Protein AF-A0A353VI23-F1 (afdb_monomer)

Nearest PDB structures (foldseek):
  6kon-assembly1_F  TM=3.177E-01  e=4.007E-01  Mycobacterium tuberculosis H37Rv
  6koq-assembly1_F  TM=4.161E-01  e=2.184E+00  Mycobacterium tuberculosis H37Rv
  6jcy-assembly1_F  TM=3.396E-01  e=3.164E+00  Mycobacterium tuberculosis H37Rv

Radius of gyration: 29.81 Å; Cα contacts (8 Å, |Δi|>4): 106; chains: 1; bounding box: 81×59×56 Å

Foldseek 3Di:
DDDPDDPDDPVDPPQVQLVVQHPDNVRSVVRVVVVVVVPVVDDDLCVQDDLVHDRDDPVVVVVVLVPDDLPDPVVVDDLSSLLSSDDPLVCLCVVDVDLLRSLLVSVVSSNDDLVRNCVVVVHDSVSSVVSNVVVVVVVDDDDDPPDDDDDDDDDDDDDDDDDDDDDDDD

Secondary structure (DSSP, 8-state):
-----PPPPTT--HHHHHHTT-SSHHHHHHHHHHHHHHHTTSPPGGGGEETTTEES-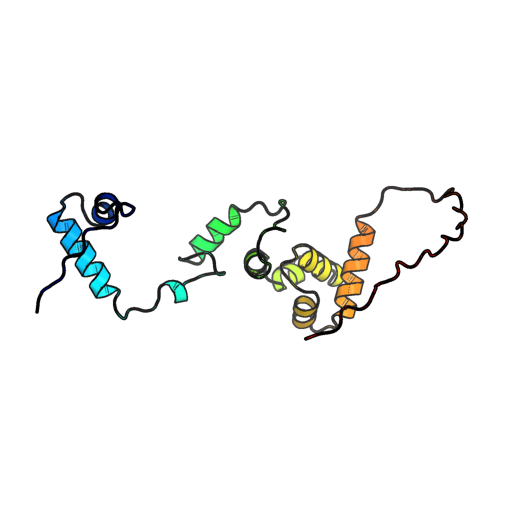HHHHHHHHTTS-TTS--TTS-HHHHHHHSPPHHHHHHH-SSHHHHHHHHHHTTSS-HHHHHHHHTS-HHHHHHHHHHHHHTT---------------PPPP-PPPP-------

pLDDT: mean 74.02, std 19.73, range [33.41, 95.69]

Sequence (170 aa):
MPMCWVPAPGWLETDAVLREFSDERTTAVTGYRRFVAEGVGAASPWQGLKGQIYLGSDQFAARMQARIDPARPLREVPKRQRRILAKPLADYADHWPDRDRAMAEAYRTDAYSMQGIADYFGISRMTVSRAVKRHEDVSATPNVT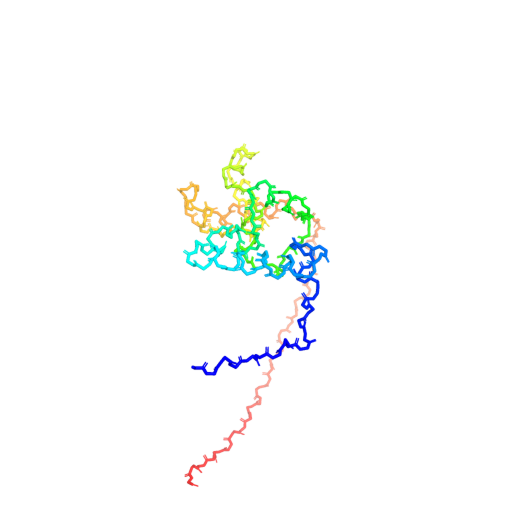CESWPRLQHDPVSKSVPSYDANPLS

Solvent-accessible surface area (backbone atoms only — not comparable to full-atom values): 10921 Å² total; per-residue (Å²): 131,87,81,80,82,73,78,79,56,95,87,58,63,62,68,66,65,31,48,80,57,29,90,51,66,73,59,4,53,53,43,48,53,49,54,52,60,66,51,62,90,46,81,61,70,71,78,50,43,47,70,85,79,36,79,66,54,71,68,54,47,52,57,57,53,71,71,53,65,85,87,56,84,62,79,88,50,57,54,75,52,42,34,66,72,47,76,59,72,63,59,33,52,74,73,26,94,49,63,48,56,18,51,26,58,49,42,72,69,59,35,44,52,57,56,62,50,12,65,72,73,74,51,54,43,67,56,40,52,50,26,32,51,61,60,52,58,74,74,64,73,79,91,71,82,92,72,86,79,84,84,78,77,84,78,86,81,81,86,83,80,83,85,80,82,86,83,82,91,130

Mean predicted aligned error: 17.19 Å

Structure (mmCIF, N/CA/C/O backbone):
data_AF-A0A353VI23-F1
#
_entry.id   AF-A0A353VI23-F1
#
loop_
_atom_site.group_PDB
_atom_site.id
_atom_site.type_symbol
_atom_site.label_atom_id
_atom_site.label_alt_id
_atom_site.label_comp_id
_atom_site.label_asym_id
_atom_site.label_entity_id
_atom_site.label_seq_id
_atom_site.pdbx_PDB_ins_code
_atom_site.Cartn_x
_atom_site.Cartn_y
_atom_site.Cartn_z
_atom_site.occupancy
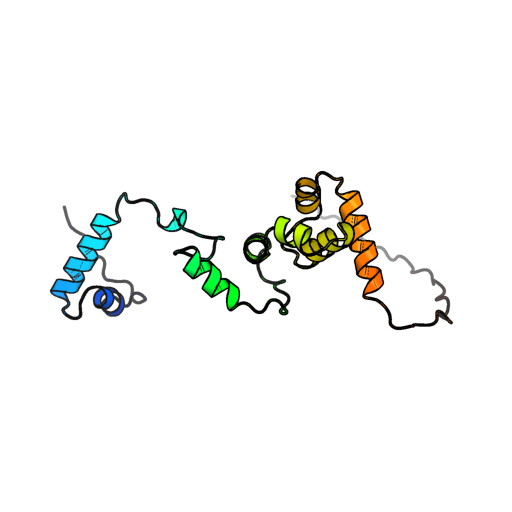_a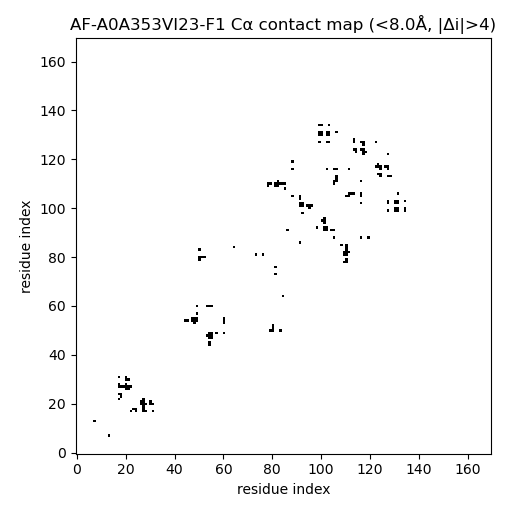tom_site.B_iso_or_equiv
_atom_site.auth_seq_id
_atom_site.auth_comp_id
_atom_site.auth_asym_id
_atom_site.auth_atom_id
_atom_site.pdbx_PDB_model_num
ATOM 1 N N . MET A 1 1 ? -28.771 -20.952 26.985 1.00 43.50 1 MET A N 1
ATOM 2 C CA . MET A 1 1 ? -27.336 -21.029 26.634 1.00 43.50 1 MET A CA 1
ATOM 3 C C . MET A 1 1 ? -26.611 -19.939 27.404 1.00 43.50 1 MET A C 1
ATOM 5 O O . MET A 1 1 ? -27.058 -18.801 27.307 1.00 43.50 1 MET A O 1
ATOM 9 N N . PRO A 1 2 ? -25.597 -20.247 28.225 1.00 48.75 2 PRO A N 1
ATOM 10 C CA . PRO A 1 2 ? -24.904 -19.220 28.993 1.00 48.75 2 PRO A CA 1
ATOM 11 C C . PRO A 1 2 ? -24.075 -18.354 28.035 1.00 48.75 2 PRO A C 1
ATOM 13 O O . PRO A 1 2 ? -23.160 -18.851 27.383 1.00 48.75 2 PRO A O 1
ATOM 16 N N . MET A 1 3 ? -24.420 -17.068 27.919 1.00 55.66 3 MET A N 1
ATOM 17 C CA . MET A 1 3 ? -23.549 -16.075 27.290 1.00 55.66 3 MET A CA 1
ATOM 18 C C . MET A 1 3 ? -22.354 -15.882 28.221 1.00 55.66 3 MET A C 1
ATOM 20 O O . MET A 1 3 ? -22.477 -15.236 29.260 1.00 55.66 3 MET A O 1
ATOM 24 N N . CYS A 1 4 ? -21.210 -16.476 27.892 1.00 53.94 4 CYS A N 1
ATOM 25 C CA . CYS A 1 4 ? -19.966 -16.148 28.570 1.00 53.94 4 CYS A CA 1
ATOM 26 C C . CYS A 1 4 ? -19.586 -14.716 28.176 1.00 53.94 4 CYS A C 1
ATOM 28 O O . CYS A 1 4 ? -19.096 -14.447 27.081 1.00 53.94 4 CYS A O 1
ATOM 30 N N . TRP A 1 5 ? -19.885 -13.761 29.052 1.00 69.44 5 TRP A N 1
ATOM 31 C CA . TRP A 1 5 ? -19.351 -12.417 28.911 1.00 69.44 5 TRP A CA 1
ATOM 32 C C . TRP A 1 5 ? -17.851 -12.481 29.200 1.00 69.44 5 TRP A C 1
ATOM 34 O O . TRP A 1 5 ? -17.440 -12.817 30.310 1.00 69.44 5 TRP A O 1
ATOM 44 N N . VAL A 1 6 ? -17.040 -12.215 28.179 1.00 81.00 6 VAL A N 1
ATOM 45 C CA . VAL A 1 6 ? -15.590 -12.091 28.324 1.00 81.00 6 VAL A CA 1
ATOM 46 C C . VAL A 1 6 ? -15.290 -10.619 28.613 1.00 81.00 6 VAL A C 1
ATOM 48 O O . VAL A 1 6 ? -15.702 -9.764 27.822 1.00 81.00 6 VAL A O 1
ATOM 51 N N . PRO A 1 7 ? -14.615 -10.292 29.730 1.00 83.38 7 PRO A N 1
ATOM 52 C CA . PRO A 1 7 ? -14.207 -8.921 30.003 1.00 83.38 7 PRO A CA 1
ATOM 53 C C . PRO A 1 7 ? -13.247 -8.433 28.914 1.00 83.38 7 PRO A C 1
ATOM 55 O O . PRO A 1 7 ? -12.486 -9.218 28.342 1.00 83.38 7 PRO A O 1
ATOM 58 N N . ALA A 1 8 ? -13.285 -7.133 28.621 1.00 85.38 8 ALA A N 1
ATOM 59 C CA . ALA A 1 8 ? -12.381 -6.548 27.640 1.00 85.38 8 ALA A CA 1
ATOM 60 C C . ALA A 1 8 ? -10.918 -6.812 28.052 1.00 85.38 8 ALA A C 1
ATOM 62 O O . ALA A 1 8 ? -10.578 -6.641 29.227 1.00 85.38 8 ALA A O 1
ATOM 63 N N . PRO A 1 9 ? -10.048 -7.237 27.120 1.00 91.06 9 PRO A N 1
ATOM 64 C CA . PRO A 1 9 ? -8.628 -7.377 27.406 1.00 91.06 9 PRO A CA 1
ATOM 65 C C . PRO A 1 9 ? -8.043 -6.045 27.886 1.00 91.06 9 PRO A C 1
ATOM 67 O O . PRO A 1 9 ? -8.394 -5.001 27.349 1.00 91.06 9 PRO A O 1
ATOM 70 N N . GLY A 1 10 ? -7.104 -6.070 28.835 1.00 90.31 10 GLY A N 1
ATOM 71 C CA . GLY A 1 10 ? -6.536 -4.842 29.416 1.00 90.31 10 GLY A CA 1
ATOM 72 C C . GLY A 1 10 ? -5.763 -3.944 28.438 1.00 90.31 10 GLY A C 1
ATOM 73 O O . GLY A 1 10 ? -5.442 -2.816 28.781 1.00 90.31 10 GLY A O 1
ATOM 74 N N . TRP A 1 11 ? -5.463 -4.426 27.229 1.00 93.75 11 TRP A N 1
ATOM 75 C CA . TRP A 1 11 ? -4.868 -3.626 26.153 1.00 93.75 11 TRP A CA 1
ATOM 76 C C . TRP A 1 11 ? -5.910 -2.891 25.295 1.00 93.75 11 TRP A C 1
ATOM 78 O O . TRP A 1 11 ? -5.540 -2.049 24.479 1.00 93.75 11 TRP A O 1
ATOM 88 N N . LEU A 1 12 ? -7.197 -3.233 25.423 1.00 91.19 12 LEU A N 1
ATOM 89 C CA . LEU A 1 12 ? -8.271 -2.658 24.625 1.00 91.19 12 LEU A CA 1
ATOM 90 C C . LEU A 1 12 ? -8.890 -1.467 25.357 1.00 91.19 12 LEU A C 1
ATOM 92 O O . LEU A 1 12 ? -9.705 -1.630 26.263 1.00 91.19 12 LEU A O 1
ATOM 96 N N . GLU A 1 13 ? -8.569 -0.269 24.883 1.00 93.06 13 GLU A N 1
ATOM 97 C CA . GLU A 1 13 ? -9.238 0.967 25.288 1.0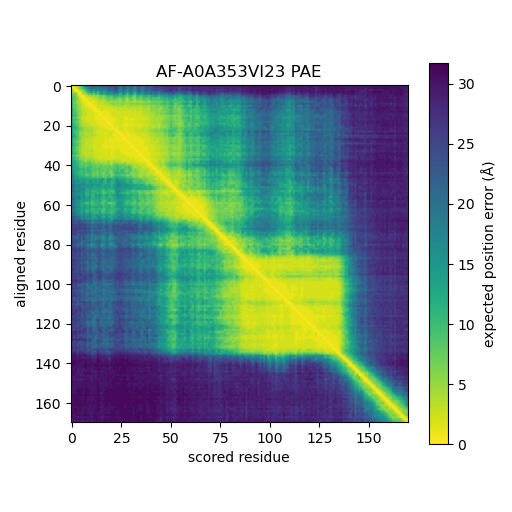0 93.06 13 GLU A CA 1
ATOM 98 C C . GLU A 1 13 ? -10.653 1.020 24.696 1.00 93.06 13 GLU A C 1
ATOM 100 O O . GLU A 1 13 ? -10.902 1.618 23.645 1.00 93.06 13 GLU A O 1
ATOM 105 N N . THR A 1 14 ? -11.608 0.356 25.355 1.00 92.00 14 THR A N 1
ATOM 106 C CA . THR A 1 14 ? -12.993 0.257 24.867 1.00 92.00 14 THR A CA 1
ATOM 107 C C . THR A 1 14 ? -13.646 1.619 24.691 1.00 92.00 14 THR A C 1
ATOM 109 O O . THR A 1 14 ? -14.429 1.813 23.765 1.00 92.00 14 THR A O 1
ATOM 112 N N . ASP A 1 15 ? -13.315 2.572 25.559 1.00 90.88 15 ASP A N 1
ATOM 113 C CA . ASP A 1 15 ? -13.913 3.903 25.526 1.00 90.88 15 ASP A CA 1
ATOM 114 C C . ASP A 1 15 ? -13.394 4.726 24.346 1.00 90.88 15 ASP A C 1
ATOM 116 O O . ASP A 1 15 ? -14.160 5.487 23.761 1.00 90.88 15 ASP A O 1
ATOM 120 N N . ALA A 1 16 ? -12.134 4.535 23.943 1.00 93.00 16 ALA A N 1
ATOM 121 C CA . ALA A 1 16 ? -11.585 5.173 22.751 1.00 93.00 16 ALA A CA 1
ATOM 122 C C . ALA A 1 16 ? -12.285 4.667 21.482 1.00 93.00 16 ALA A C 1
ATOM 124 O O . ALA A 1 16 ? -12.698 5.466 20.649 1.00 93.00 16 ALA A O 1
ATOM 125 N N . VAL A 1 17 ? -12.496 3.350 21.371 1.00 94.25 17 VAL A N 1
ATOM 126 C CA . VAL A 1 17 ? -13.200 2.751 20.224 1.00 94.25 17 VAL A CA 1
ATOM 127 C C . VAL A 1 17 ? -14.656 3.216 20.153 1.00 94.25 17 VAL A C 1
ATOM 129 O O . VAL A 1 17 ? -15.160 3.504 19.071 1.00 94.25 17 VAL A O 1
ATOM 132 N N . LEU A 1 18 ? -15.348 3.289 21.292 1.00 95.31 18 LEU A N 1
ATOM 133 C CA . LEU A 1 18 ? -16.756 3.688 21.332 1.00 95.31 18 LEU A CA 1
ATOM 134 C C . LEU A 1 18 ? -16.965 5.167 20.966 1.00 95.31 18 LEU A C 1
ATOM 136 O O . LEU A 1 18 ? -17.969 5.486 20.330 1.00 95.31 18 LEU A O 1
ATOM 140 N N . ARG A 1 19 ? -16.016 6.054 21.290 1.00 95.56 19 ARG A N 1
ATOM 141 C CA . ARG A 1 19 ? -16.106 7.491 20.966 1.00 95.56 19 ARG A CA 1
ATOM 142 C C . ARG A 1 19 ? -16.177 7.792 19.470 1.00 95.56 19 ARG A C 1
ATOM 144 O O . ARG A 1 19 ? -16.762 8.802 19.102 1.00 95.56 19 ARG A O 1
ATOM 151 N N . GLU A 1 20 ? -15.677 6.906 18.610 1.00 95.50 20 GLU A N 1
ATOM 152 C CA . GLU A 1 20 ? -15.822 7.046 17.150 1.00 95.50 20 GLU A CA 1
ATOM 153 C C . GLU A 1 20 ? -17.290 6.976 16.685 1.00 95.50 20 GLU A C 1
ATOM 155 O O . GLU A 1 20 ? -17.621 7.431 15.591 1.00 95.50 20 GLU A O 1
ATOM 160 N N . PHE A 1 21 ? -18.187 6.414 17.505 1.00 95.00 21 PHE A N 1
ATOM 161 C CA . PHE A 1 21 ? -19.604 6.250 17.172 1.00 95.00 21 PHE A CA 1
ATOM 162 C C . PHE A 1 21 ? -20.509 7.289 17.843 1.00 95.00 21 PHE A C 1
ATOM 164 O O . PHE A 1 21 ? -21.549 7.625 17.279 1.00 95.00 21 PHE A O 1
ATOM 171 N N . SER A 1 22 ? -20.172 7.743 19.057 1.00 94.69 22 SER A N 1
ATOM 172 C CA . SER A 1 22 ? -20.917 8.754 19.827 1.00 94.69 22 SER A CA 1
ATOM 173 C C . SER A 1 22 ? -20.204 9.071 21.152 1.00 94.69 22 SER A C 1
ATOM 175 O O . SER A 1 22 ? -19.561 8.198 21.733 1.00 94.69 22 SER A O 1
ATOM 177 N N . ASP A 1 23 ? -20.396 10.281 21.686 1.00 92.88 23 ASP A N 1
ATOM 178 C CA . ASP A 1 23 ? -19.946 10.650 23.040 1.00 92.88 23 ASP A CA 1
ATOM 179 C C . ASP A 1 23 ? -20.775 9.965 24.145 1.00 92.88 23 ASP A C 1
ATOM 181 O O . ASP A 1 23 ? -20.275 9.662 25.230 1.00 92.88 23 ASP A O 1
ATOM 185 N N . GLU A 1 24 ? -22.053 9.679 23.878 1.00 95.62 24 GLU A N 1
ATOM 186 C CA . GLU A 1 24 ? -22.926 8.942 24.794 1.00 95.62 24 GLU A CA 1
ATOM 187 C C . GLU A 1 24 ? -22.718 7.423 24.655 1.00 95.62 24 GLU A C 1
ATOM 189 O O . GLU A 1 24 ? -22.898 6.856 23.573 1.00 95.62 24 GLU A O 1
ATOM 194 N N . ARG A 1 25 ? -22.385 6.745 25.765 1.00 92.25 25 ARG A N 1
ATOM 195 C CA . ARG A 1 25 ? -21.979 5.325 25.790 1.00 92.25 25 ARG A CA 1
ATOM 196 C C . ARG A 1 25 ? -23.025 4.365 25.215 1.00 92.25 25 ARG A C 1
ATOM 198 O O . ARG A 1 25 ? -22.680 3.446 24.479 1.00 92.25 25 ARG A O 1
ATOM 205 N N . THR A 1 26 ? -24.291 4.529 25.579 1.00 93.75 26 THR A N 1
ATOM 206 C CA . THR A 1 26 ? -25.417 3.687 25.128 1.00 93.75 26 THR A CA 1
ATOM 207 C C . THR A 1 26 ? -25.594 3.763 23.613 1.00 93.75 26 THR A C 1
ATOM 209 O O . THR A 1 26 ? -25.686 2.735 22.930 1.00 93.75 26 THR A O 1
ATOM 212 N N . THR A 1 27 ? -25.563 4.982 23.085 1.00 94.75 27 THR A N 1
ATOM 213 C CA . THR A 1 27 ? -25.632 5.285 21.656 1.00 94.75 27 THR A CA 1
ATOM 214 C C . THR A 1 27 ? -24.405 4.739 20.922 1.00 94.75 27 THR A C 1
ATOM 216 O O . THR A 1 27 ? -24.553 4.040 19.919 1.00 94.75 27 THR A O 1
ATOM 219 N N . ALA A 1 28 ? -23.204 4.927 21.475 1.00 95.25 28 ALA A N 1
ATOM 220 C CA . ALA A 1 28 ? -21.958 4.412 20.914 1.00 95.25 28 ALA A CA 1
ATOM 221 C C . ALA A 1 28 ? -21.937 2.882 20.804 1.00 95.25 28 ALA A C 1
ATOM 223 O O . ALA A 1 28 ? -21.591 2.333 19.759 1.00 95.25 28 ALA A O 1
ATOM 224 N N . VAL A 1 29 ? -22.361 2.173 21.857 1.00 94.38 29 VAL A N 1
ATOM 225 C CA . VAL A 1 29 ? -22.445 0.702 21.855 1.00 94.38 29 VAL A CA 1
ATOM 226 C C . VAL A 1 29 ? -23.431 0.214 20.797 1.00 94.38 29 VAL A C 1
ATOM 228 O O . VAL A 1 29 ? -23.170 -0.779 20.115 1.00 94.38 29 VAL A O 1
ATOM 231 N N . THR A 1 30 ? -24.559 0.905 20.645 1.00 95.69 30 THR A N 1
ATOM 232 C CA . THR A 1 30 ? -25.562 0.577 19.625 1.00 95.69 30 THR A CA 1
ATOM 233 C C . THR A 1 30 ? -25.003 0.795 18.217 1.00 95.69 30 THR A C 1
ATOM 235 O O . THR A 1 30 ? -25.142 -0.085 17.366 1.00 95.69 30 THR A O 1
ATOM 238 N N . GLY A 1 31 ? -24.303 1.911 17.990 1.00 95.25 31 GLY A N 1
ATOM 239 C CA . GLY A 1 31 ? -23.620 2.218 16.732 1.00 95.25 31 GLY A CA 1
ATOM 240 C C . GLY A 1 31 ? -22.542 1.193 16.378 1.00 95.25 31 GLY A C 1
ATOM 241 O O . GLY A 1 31 ? -22.561 0.643 15.279 1.00 95.25 31 GLY A O 1
ATOM 242 N N . TYR A 1 32 ? -21.671 0.849 17.329 1.00 94.19 32 TYR A N 1
ATOM 243 C CA . TYR A 1 32 ? -20.637 -0.170 17.142 1.00 94.19 32 TYR A CA 1
ATOM 244 C C . TYR A 1 32 ? -21.234 -1.538 16.787 1.00 94.19 32 TYR A C 1
ATOM 246 O O . TYR A 1 32 ? -20.797 -2.183 15.836 1.00 94.19 32 TYR A O 1
ATOM 254 N N . ARG A 1 33 ? -22.276 -1.981 17.507 1.00 94.00 33 ARG A N 1
ATOM 255 C CA . ARG A 1 33 ? -22.972 -3.248 17.212 1.00 94.00 33 ARG A CA 1
ATOM 256 C C . ARG A 1 33 ? -23.545 -3.268 15.802 1.00 94.00 33 ARG A C 1
ATOM 258 O O . ARG A 1 33 ? -23.404 -4.271 15.107 1.00 94.00 33 ARG A O 1
ATOM 265 N N . ARG A 1 34 ? -24.177 -2.168 15.392 1.00 94.38 34 ARG A N 1
ATOM 266 C CA . ARG A 1 34 ? -24.717 -2.012 14.043 1.00 94.38 34 ARG A CA 1
ATOM 267 C C . ARG A 1 34 ? -23.605 -2.074 12.995 1.00 94.38 34 ARG A C 1
ATOM 269 O O . ARG A 1 34 ? -23.729 -2.849 12.058 1.00 94.38 34 ARG A O 1
ATOM 276 N N . PHE A 1 35 ? -22.509 -1.346 13.195 1.00 93.19 35 PHE A N 1
ATOM 277 C CA . PHE A 1 35 ? -21.346 -1.365 12.306 1.00 93.19 35 PHE A CA 1
ATOM 278 C C . PHE A 1 35 ? -20.756 -2.772 12.141 1.00 93.19 35 PHE A C 1
ATOM 280 O O . PHE A 1 35 ? -20.498 -3.210 11.023 1.00 93.19 35 PHE A O 1
ATOM 287 N N . VAL A 1 36 ? -20.585 -3.514 13.242 1.00 92.19 36 VAL A N 1
ATOM 288 C CA . VAL A 1 36 ? -20.098 -4.901 13.185 1.00 92.19 36 VAL A CA 1
ATOM 289 C C . VAL A 1 36 ? -21.079 -5.783 12.418 1.00 92.19 36 VAL A C 1
ATOM 291 O O . VAL A 1 36 ? -20.652 -6.532 11.546 1.00 92.19 36 VAL A O 1
ATOM 294 N N . ALA A 1 37 ? -22.380 -5.683 12.699 1.00 91.81 37 ALA A N 1
ATOM 295 C CA . ALA A 1 37 ? -23.396 -6.468 12.001 1.00 91.81 37 ALA A CA 1
ATOM 296 C C . ALA A 1 37 ? -23.441 -6.164 10.493 1.00 91.81 37 ALA A C 1
ATOM 298 O O . ALA A 1 37 ? -23.537 -7.092 9.698 1.00 91.81 37 ALA A O 1
ATOM 299 N N . GLU A 1 38 ? -23.318 -4.893 10.100 1.00 89.81 38 GLU A N 1
ATOM 300 C CA . GLU A 1 38 ? -23.237 -4.466 8.695 1.00 89.81 38 GLU A CA 1
ATOM 301 C C . GLU A 1 38 ? -21.944 -4.948 8.013 1.00 89.81 38 GLU A C 1
ATOM 303 O O . GLU A 1 38 ? -21.942 -5.239 6.81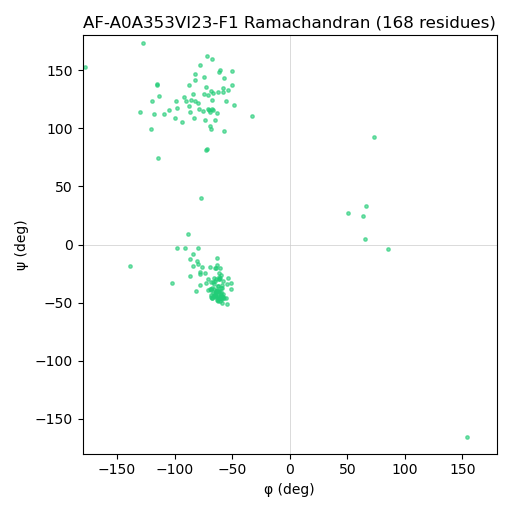9 1.00 89.81 38 GLU A O 1
ATOM 308 N N . GLY A 1 39 ? -20.843 -5.062 8.763 1.00 85.50 39 GLY A N 1
ATOM 309 C CA . GLY A 1 39 ? -19.566 -5.568 8.260 1.00 85.50 39 GLY A CA 1
ATOM 310 C C . GLY A 1 39 ? -19.494 -7.094 8.128 1.00 85.50 39 GLY A C 1
ATOM 311 O O . GLY A 1 39 ? -18.704 -7.605 7.331 1.00 85.50 39 GLY A O 1
ATOM 312 N N . VAL A 1 40 ? -20.304 -7.848 8.879 1.00 88.19 40 VAL A N 1
ATOM 313 C CA . VAL A 1 40 ? -20.337 -9.315 8.792 1.00 88.19 40 VAL A CA 1
ATOM 314 C C . VAL A 1 40 ? -20.895 -9.735 7.430 1.00 88.19 40 VAL A C 1
ATOM 316 O O . VAL A 1 40 ? -22.048 -9.484 7.101 1.00 88.19 40 VAL A O 1
ATOM 319 N N . GLY A 1 41 ? -20.062 -10.404 6.631 1.00 81.88 41 GLY A N 1
ATOM 320 C CA . GLY A 1 41 ? -20.422 -10.850 5.280 1.00 81.88 41 GLY A CA 1
ATOM 321 C C . GLY A 1 41 ? -20.221 -9.795 4.188 1.00 81.88 41 GLY A C 1
ATOM 322 O O . GLY A 1 41 ? -20.371 -10.116 3.010 1.00 81.88 41 GLY A O 1
ATOM 323 N N . ALA A 1 42 ? -19.826 -8.570 4.547 1.00 83.81 42 ALA A N 1
ATOM 324 C CA . ALA A 1 42 ? -19.392 -7.576 3.578 1.00 83.81 42 ALA A CA 1
ATOM 325 C C . ALA A 1 42 ? -18.063 -7.985 2.918 1.00 83.81 42 ALA A C 1
ATOM 327 O O . ALA A 1 42 ? -17.293 -8.799 3.440 1.00 83.81 42 ALA A O 1
ATOM 328 N N . ALA A 1 43 ? -17.781 -7.395 1.754 1.00 81.69 43 ALA A N 1
ATOM 329 C CA . ALA A 1 43 ? -16.498 -7.558 1.084 1.00 81.69 43 ALA A CA 1
ATOM 330 C C . ALA A 1 43 ? -15.353 -7.201 2.041 1.00 81.69 43 ALA A C 1
ATOM 332 O O . ALA A 1 43 ? -15.388 -6.176 2.724 1.00 81.69 43 ALA A O 1
ATOM 333 N N . SER A 1 44 ? -14.330 -8.057 2.090 1.00 82.31 44 SER A N 1
ATOM 334 C CA . SER A 1 44 ? -13.194 -7.830 2.976 1.00 82.31 44 SER A CA 1
ATOM 335 C C . SER A 1 44 ? -12.554 -6.472 2.662 1.00 82.31 44 SER A C 1
ATOM 337 O O . SER A 1 44 ? -12.241 -6.234 1.492 1.00 82.31 44 SER A O 1
ATOM 339 N N . PRO A 1 45 ? -12.278 -5.611 3.662 1.00 76.44 45 PRO A N 1
ATOM 340 C CA . PRO A 1 45 ? -11.577 -4.345 3.437 1.00 76.44 45 PRO A CA 1
ATOM 341 C C . PRO A 1 45 ? -10.250 -4.547 2.697 1.00 76.44 45 PRO A C 1
ATOM 343 O O . PRO A 1 45 ? -9.835 -3.712 1.900 1.00 76.44 45 PRO A O 1
ATOM 346 N N . TRP A 1 46 ? -9.627 -5.714 2.875 1.00 78.56 46 TRP A N 1
ATOM 347 C CA . TRP A 1 46 ? -8.407 -6.113 2.181 1.00 78.56 46 TRP A CA 1
ATOM 348 C C . TRP A 1 46 ? -8.539 -6.176 0.653 1.00 78.56 46 TRP A C 1
ATOM 350 O O . TRP A 1 46 ? -7.528 -6.075 -0.036 1.00 78.56 46 TRP A O 1
ATOM 360 N N . GLN A 1 47 ? -9.752 -6.279 0.102 1.00 74.62 47 GLN A N 1
ATOM 361 C CA . GLN A 1 47 ? -9.981 -6.175 -1.344 1.00 74.62 47 GLN A CA 1
ATOM 362 C C . GLN A 1 47 ? -9.668 -4.768 -1.876 1.00 74.62 47 GLN A C 1
ATOM 364 O O . GLN A 1 47 ? -9.246 -4.623 -3.019 1.00 74.62 47 GLN A O 1
ATOM 369 N N . GLY A 1 48 ? -9.816 -3.733 -1.041 1.00 70.25 48 GLY A N 1
ATOM 370 C CA . GLY A 1 48 ? -9.464 -2.348 -1.359 1.00 70.25 48 GLY A CA 1
ATOM 371 C C . GLY A 1 48 ? -8.014 -1.979 -1.031 1.00 70.25 48 GLY A C 1
ATOM 372 O O . GLY A 1 48 ? -7.672 -0.795 -1.059 1.00 70.25 48 GLY A O 1
ATOM 373 N N . LEU A 1 49 ? -7.168 -2.955 -0.679 1.00 76.75 49 LEU A N 1
ATOM 374 C CA . LEU A 1 49 ? -5.783 -2.712 -0.291 1.00 76.75 49 LEU A CA 1
ATOM 375 C C . LEU A 1 49 ? -4.933 -2.349 -1.516 1.00 76.75 49 LEU A C 1
ATOM 377 O O . LEU A 1 49 ? -4.561 -3.191 -2.334 1.00 76.75 49 LEU A O 1
ATOM 381 N N . LYS A 1 50 ? -4.566 -1.075 -1.610 1.00 69.44 50 LYS A N 1
ATOM 382 C CA . LYS A 1 50 ? -3.718 -0.520 -2.660 1.00 69.44 50 LYS A CA 1
ATOM 383 C C . LYS A 1 50 ? -2.263 -0.665 -2.269 1.00 69.44 50 LYS A C 1
ATOM 385 O O . LYS A 1 50 ? -1.797 -0.165 -1.244 1.00 69.44 50 LYS A O 1
ATOM 390 N N . GLY A 1 51 ? -1.537 -1.395 -3.104 1.00 66.81 51 GLY A N 1
ATOM 391 C CA . GLY A 1 51 ? -0.102 -1.547 -2.950 1.00 66.81 51 GLY A CA 1
ATOM 392 C C . GLY A 1 51 ? 0.353 -2.254 -1.668 1.00 66.81 51 GLY A C 1
ATOM 393 O O . GLY A 1 51 ? 1.474 -2.048 -1.219 1.00 66.81 51 GLY A O 1
ATOM 394 N N . GLN A 1 52 ? -0.505 -3.087 -1.074 1.00 68.69 52 GLN A N 1
ATOM 395 C CA . GLN A 1 52 ? -0.237 -3.826 0.169 1.00 68.69 52 GLN A CA 1
ATOM 396 C C . GLN A 1 52 ? -0.055 -2.973 1.439 1.00 68.69 52 GLN A C 1
ATOM 398 O O . GLN A 1 52 ? 0.243 -3.534 2.488 1.00 68.69 52 GLN A O 1
ATOM 403 N N . ILE A 1 53 ? -0.237 -1.648 1.367 1.00 77.69 53 ILE A N 1
ATOM 404 C CA . ILE A 1 53 ? 0.002 -0.737 2.504 1.00 77.69 53 ILE A CA 1
ATOM 405 C C . ILE A 1 53 ? -1.054 0.363 2.663 1.00 77.69 53 ILE A C 1
ATOM 407 O O . ILE A 1 53 ? -1.163 0.935 3.744 1.00 77.69 53 ILE A O 1
ATOM 411 N N . TYR A 1 54 ? -1.847 0.664 1.630 1.00 79.25 54 TYR A N 1
ATOM 412 C CA . TYR A 1 54 ? -2.853 1.724 1.688 1.00 79.25 54 TYR A CA 1
ATOM 413 C C . TYR A 1 54 ? -4.259 1.151 1.596 1.00 79.25 54 TYR A C 1
ATOM 415 O O . TYR A 1 54 ? -4.582 0.439 0.652 1.00 79.25 54 TYR A O 1
ATOM 423 N N . LEU A 1 55 ? -5.118 1.511 2.543 1.00 81.56 55 LEU A N 1
ATOM 424 C CA . LEU A 1 55 ? -6.548 1.238 2.481 1.00 81.56 55 LEU A CA 1
ATOM 425 C C . LEU A 1 55 ? -7.277 2.568 2.255 1.00 81.56 55 LEU A C 1
ATOM 427 O O . LEU A 1 55 ? -7.221 3.448 3.110 1.00 81.56 55 LEU A O 1
ATOM 431 N N . GLY A 1 56 ? -7.896 2.746 1.084 1.00 77.31 56 GLY A N 1
ATOM 432 C CA . GLY A 1 56 ? -8.569 3.999 0.724 1.00 77.31 56 GLY A CA 1
ATOM 433 C C . GLY A 1 56 ? -8.652 4.269 -0.783 1.00 77.31 56 GLY A C 1
ATOM 434 O O . GLY A 1 56 ? -8.438 3.386 -1.616 1.00 77.31 56 GLY A O 1
ATOM 435 N N . SER A 1 57 ? -8.975 5.513 -1.149 1.00 78.12 57 SER A N 1
ATOM 436 C CA . SER A 1 57 ? -9.098 5.949 -2.549 1.00 78.12 57 SER A CA 1
ATOM 437 C C . SER A 1 57 ? -7.740 6.063 -3.259 1.00 78.12 57 SER A C 1
ATOM 439 O O . SER A 1 57 ? -6.691 6.126 -2.619 1.00 78.12 57 SER A O 1
ATOM 441 N N . ASP A 1 58 ? -7.739 6.100 -4.600 1.00 73.62 58 ASP A N 1
ATOM 442 C CA . ASP A 1 58 ? -6.496 6.302 -5.376 1.00 73.62 58 ASP A CA 1
ATOM 443 C C . ASP A 1 58 ? -5.870 7.659 -5.070 1.00 73.62 58 ASP A C 1
ATOM 445 O O . ASP A 1 58 ? -4.655 7.779 -4.946 1.00 73.62 58 ASP A O 1
ATOM 449 N N . GLN A 1 59 ? -6.710 8.670 -4.845 1.00 78.44 59 GLN A N 1
ATOM 450 C CA . GLN A 1 59 ? -6.270 10.000 -4.443 1.00 78.44 59 GLN A CA 1
ATOM 451 C C . GLN A 1 59 ? -5.580 9.987 -3.071 1.00 78.44 59 GLN A C 1
ATOM 453 O O . GLN A 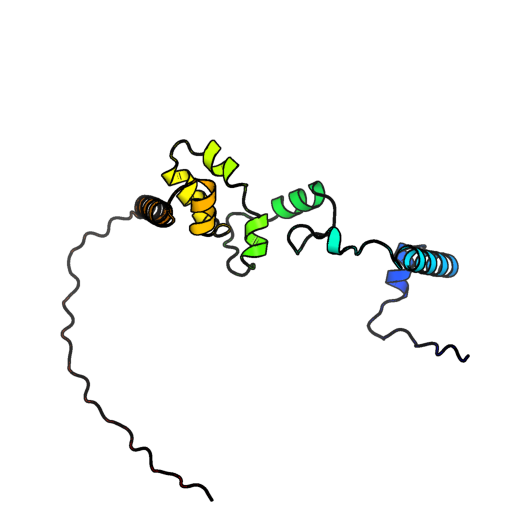1 59 ? -4.563 10.657 -2.889 1.00 78.44 59 GLN A O 1
ATOM 458 N N . PHE A 1 60 ? -6.094 9.209 -2.109 1.00 81.31 60 PHE A N 1
ATOM 459 C CA . PHE A 1 60 ? -5.438 9.038 -0.813 1.00 81.31 60 PHE A CA 1
ATOM 460 C C . PHE A 1 60 ? -4.067 8.377 -0.976 1.00 81.31 60 PHE A C 1
ATOM 462 O O . PHE A 1 60 ? -3.083 8.891 -0.443 1.00 81.31 60 PHE A O 1
ATOM 469 N N . ALA A 1 61 ? -3.996 7.288 -1.747 1.00 78.81 61 ALA A N 1
ATOM 470 C CA . ALA A 1 61 ? -2.743 6.594 -2.020 1.00 78.81 61 ALA A CA 1
ATOM 471 C C . ALA A 1 61 ? -1.722 7.533 -2.684 1.00 78.81 61 ALA A C 1
ATOM 473 O O . ALA A 1 61 ? -0.622 7.685 -2.163 1.00 78.81 61 ALA A O 1
ATOM 474 N N . ALA A 1 62 ? -2.105 8.250 -3.745 1.00 75.44 62 ALA A N 1
ATOM 475 C CA . ALA A 1 62 ? -1.239 9.212 -4.428 1.00 75.44 62 ALA A CA 1
ATOM 476 C C . ALA A 1 62 ? -0.733 10.319 -3.486 1.00 75.44 62 ALA A C 1
ATOM 478 O O . ALA A 1 62 ? 0.455 10.640 -3.477 1.00 75.44 62 ALA A O 1
ATOM 479 N N . ARG A 1 63 ? -1.605 10.865 -2.626 1.00 82.25 63 ARG A N 1
ATOM 480 C CA . ARG A 1 63 ? -1.220 11.879 -1.631 1.00 82.25 63 ARG A CA 1
ATOM 481 C C . ARG A 1 63 ? -0.216 11.343 -0.612 1.00 82.25 63 ARG A C 1
ATOM 483 O O . ARG A 1 63 ? 0.677 12.078 -0.204 1.00 82.25 63 ARG A O 1
ATOM 490 N N . MET A 1 64 ? -0.372 10.095 -0.176 1.00 81.19 64 MET A N 1
ATOM 491 C CA . MET A 1 64 ? 0.570 9.467 0.751 1.00 81.19 64 MET A CA 1
ATOM 492 C C . MET A 1 64 ? 1.909 9.163 0.079 1.00 81.19 64 MET A C 1
ATOM 494 O O . MET A 1 64 ? 2.950 9.396 0.687 1.00 81.19 64 MET A O 1
ATOM 498 N N . GLN A 1 65 ? 1.891 8.718 -1.177 1.00 73.50 65 GLN A N 1
ATOM 499 C CA . GLN A 1 65 ? 3.100 8.475 -1.964 1.00 73.50 65 GLN A CA 1
ATOM 500 C C . GLN A 1 65 ? 3.889 9.762 -2.218 1.00 73.50 65 GLN A C 1
ATOM 502 O O . GLN A 1 65 ? 5.105 9.762 -2.081 1.00 73.50 65 GLN A O 1
ATOM 507 N N . ALA A 1 66 ? 3.209 10.880 -2.490 1.00 75.44 66 ALA A N 1
ATOM 508 C CA . ALA A 1 66 ? 3.848 12.181 -2.698 1.00 75.44 66 ALA A CA 1
ATOM 509 C C . ALA A 1 66 ? 4.603 12.716 -1.464 1.00 75.44 66 ALA A C 1
ATOM 511 O O . ALA A 1 66 ? 5.425 13.618 -1.590 1.00 75.44 66 ALA A O 1
ATOM 512 N N . ARG A 1 67 ? 4.334 12.181 -0.265 1.00 79.50 67 ARG A N 1
ATOM 513 C CA . ARG A 1 67 ? 5.062 12.532 0.968 1.00 79.50 67 ARG A CA 1
ATOM 514 C C . ARG A 1 67 ? 6.359 11.743 1.144 1.00 79.50 67 ARG A C 1
ATOM 516 O O . ARG A 1 67 ? 7.103 12.018 2.082 1.00 79.50 67 ARG A O 1
ATOM 523 N N . ILE A 1 68 ? 6.607 10.743 0.302 1.00 72.56 68 ILE A N 1
ATOM 524 C CA . ILE A 1 68 ? 7.816 9.929 0.354 1.00 72.56 68 ILE A CA 1
ATOM 525 C C . ILE A 1 68 ? 8.899 10.645 -0.447 1.00 72.56 68 ILE A C 1
ATOM 527 O O . ILE A 1 68 ? 8.709 10.946 -1.622 1.00 72.56 68 ILE A O 1
ATOM 531 N N . ASP A 1 69 ? 10.033 10.906 0.198 1.00 67.50 69 ASP A N 1
ATOM 532 C CA . ASP A 1 69 ? 11.198 11.499 -0.452 1.00 67.50 69 ASP A CA 1
ATOM 533 C C . ASP A 1 69 ? 11.795 10.518 -1.485 1.00 67.50 69 ASP A C 1
ATOM 535 O O . ASP A 1 69 ? 12.288 9.454 -1.091 1.00 67.50 69 ASP A O 1
ATOM 539 N N . PRO A 1 70 ? 11.779 10.848 -2.792 1.00 61.47 70 PRO A N 1
ATOM 540 C CA . PRO A 1 70 ? 12.335 9.989 -3.833 1.00 61.47 70 PRO A CA 1
ATOM 541 C C . PRO A 1 70 ? 13.867 9.899 -3.785 1.00 61.47 70 PRO A C 1
ATOM 543 O O . PRO A 1 70 ? 14.430 8.961 -4.348 1.00 61.47 70 PRO A O 1
ATOM 546 N N . ALA A 1 71 ? 14.553 10.844 -3.130 1.00 58.00 71 ALA A N 1
ATOM 547 C CA . ALA A 1 71 ? 16.009 10.842 -3.005 1.00 58.00 71 ALA A CA 1
ATOM 548 C C . ALA A 1 71 ? 16.505 9.884 -1.912 1.00 58.00 71 ALA A C 1
ATOM 550 O O . ALA A 1 71 ? 17.682 9.510 -1.899 1.00 58.00 71 ALA A O 1
ATOM 551 N N . ARG A 1 72 ? 15.625 9.451 -1.000 1.00 62.12 72 ARG A N 1
ATOM 552 C CA . ARG A 1 72 ? 15.999 8.520 0.061 1.00 62.12 72 ARG A CA 1
ATOM 553 C C . ARG A 1 72 ? 16.032 7.091 -0.491 1.00 62.12 72 ARG A C 1
ATOM 555 O O . ARG A 1 72 ? 15.005 6.586 -0.943 1.00 62.12 72 ARG A O 1
ATOM 562 N N . PRO A 1 73 ? 17.172 6.380 -0.418 1.00 58.53 73 PRO A N 1
ATOM 563 C CA . PRO A 1 73 ? 17.239 5.000 -0.871 1.00 58.53 73 PRO A CA 1
ATOM 564 C C . PRO A 1 73 ? 16.335 4.122 0.004 1.00 58.53 73 PRO A C 1
ATOM 566 O O . PRO A 1 73 ? 16.660 3.813 1.148 1.00 58.53 73 PRO A O 1
ATOM 569 N N . LEU A 1 74 ? 15.205 3.678 -0.548 1.00 65.56 74 LEU A N 1
ATOM 570 C CA . LEU A 1 74 ? 14.224 2.820 0.128 1.00 65.56 74 LEU A CA 1
ATOM 571 C C . LEU A 1 74 ? 14.683 1.352 0.197 1.00 65.56 74 LEU A C 1
ATOM 573 O O . LEU A 1 74 ? 13.892 0.440 -0.017 1.00 65.56 74 LEU A O 1
ATOM 577 N N . ARG A 1 75 ? 15.969 1.092 0.464 1.00 62.28 75 ARG A N 1
ATOM 578 C CA . ARG A 1 75 ? 16.544 -0.269 0.454 1.00 62.28 75 ARG A CA 1
ATOM 579 C C . ARG A 1 75 ? 15.888 -1.203 1.478 1.00 62.28 75 ARG A C 1
ATOM 581 O O . ARG A 1 75 ? 15.809 -2.399 1.226 1.00 62.28 75 ARG A O 1
ATOM 588 N N . GLU A 1 76 ? 15.386 -0.648 2.579 1.00 68.00 76 GLU A N 1
ATOM 589 C CA . GLU A 1 76 ? 14.678 -1.377 3.643 1.00 68.00 76 GLU A CA 1
ATOM 590 C C . GLU A 1 76 ? 13.207 -1.671 3.302 1.00 68.00 76 GLU A C 1
ATOM 592 O O . GLU A 1 76 ? 12.579 -2.514 3.939 1.00 68.00 76 GLU A O 1
ATOM 597 N N . VAL A 1 77 ? 12.645 -1.018 2.277 1.00 66.44 77 VAL A N 1
ATOM 598 C CA . VAL A 1 77 ? 11.260 -1.244 1.851 1.00 66.44 77 VAL A CA 1
ATOM 599 C C . VAL A 1 77 ? 11.209 -2.450 0.903 1.00 66.44 77 VAL A C 1
ATOM 601 O O . VAL A 1 77 ? 11.948 -2.491 -0.088 1.00 66.44 77 VAL A O 1
ATOM 604 N N . PRO A 1 78 ? 10.316 -3.430 1.132 1.00 70.69 78 PRO A N 1
ATOM 605 C CA . PRO A 1 78 ? 10.136 -4.564 0.234 1.00 70.69 78 PRO A CA 1
ATOM 606 C C . PRO A 1 78 ? 9.953 -4.150 -1.235 1.00 70.69 78 PRO A C 1
ATOM 608 O O . PRO A 1 78 ? 9.175 -3.250 -1.556 1.00 70.69 78 PRO A O 1
ATOM 611 N N . LYS A 1 79 ? 10.600 -4.871 -2.162 1.00 66.62 79 LYS A N 1
ATOM 612 C CA . LYS A 1 79 ? 10.567 -4.576 -3.612 1.00 66.62 79 LYS A CA 1
ATOM 613 C C . LYS A 1 79 ? 9.158 -4.406 -4.182 1.00 66.62 79 LYS A C 1
ATOM 615 O O . LYS A 1 79 ? 8.932 -3.539 -5.021 1.00 66.62 79 LYS A O 1
ATOM 620 N N . ARG A 1 80 ? 8.197 -5.214 -3.714 1.00 66.50 80 ARG A N 1
ATOM 621 C CA . ARG A 1 80 ? 6.793 -5.103 -4.142 1.00 66.50 80 ARG A CA 1
ATOM 622 C C . ARG A 1 80 ? 6.203 -3.742 -3.789 1.00 66.50 80 ARG A C 1
ATOM 624 O O . ARG A 1 80 ? 5.577 -3.156 -4.658 1.00 66.50 80 ARG A O 1
ATOM 631 N N . GLN A 1 81 ? 6.457 -3.243 -2.579 1.00 68.81 81 GLN A N 1
ATOM 632 C CA . GLN A 1 81 ? 5.992 -1.937 -2.100 1.00 68.81 81 GLN A CA 1
ATOM 633 C C . GLN A 1 81 ? 6.681 -0.789 -2.845 1.00 68.81 81 GLN A C 1
ATOM 635 O O . GLN A 1 81 ? 6.025 0.161 -3.254 1.00 68.81 81 GLN A O 1
ATOM 640 N N . ARG A 1 82 ? 7.981 -0.921 -3.132 1.00 67.19 82 ARG A N 1
ATOM 641 C CA . ARG A 1 82 ? 8.728 0.057 -3.942 1.00 67.19 82 ARG A CA 1
ATOM 642 C C . ARG A 1 82 ? 8.203 0.179 -5.368 1.00 67.19 82 ARG A C 1
ATOM 644 O O . ARG A 1 82 ? 8.163 1.280 -5.903 1.00 67.19 82 ARG A O 1
ATOM 651 N N . ARG A 1 83 ? 7.752 -0.926 -5.971 1.00 64.38 83 ARG A N 1
ATOM 652 C CA . ARG A 1 83 ? 7.196 -0.924 -7.332 1.00 64.38 83 ARG A CA 1
ATOM 653 C C . ARG A 1 83 ? 5.945 -0.064 -7.487 1.00 64.38 83 ARG A C 1
ATOM 655 O O . ARG A 1 83 ? 5.726 0.477 -8.560 1.00 64.38 83 ARG A O 1
ATOM 662 N N . ILE A 1 84 ? 5.152 0.077 -6.429 1.00 63.88 84 ILE A N 1
ATOM 663 C CA . ILE A 1 84 ? 3.956 0.932 -6.423 1.00 63.88 84 ILE A CA 1
ATOM 664 C C . ILE A 1 84 ? 4.321 2.421 -6.382 1.00 63.88 84 ILE A C 1
ATOM 666 O O . ILE A 1 84 ? 3.521 3.245 -6.808 1.00 63.88 84 ILE A O 1
ATOM 670 N N . LEU A 1 85 ? 5.508 2.760 -5.871 1.00 64.31 85 LEU A N 1
ATOM 671 C CA . LEU A 1 85 ? 5.992 4.140 -5.773 1.00 64.31 85 LEU A CA 1
ATOM 672 C C . LEU A 1 85 ? 6.642 4.635 -7.069 1.00 64.31 85 LEU A C 1
ATOM 674 O O . LEU A 1 85 ? 6.823 5.838 -7.238 1.00 64.31 85 LEU A O 1
ATOM 678 N N . ALA A 1 86 ? 7.033 3.727 -7.963 1.00 70.69 86 ALA A N 1
ATOM 679 C CA . ALA A 1 86 ? 7.635 4.108 -9.229 1.00 70.69 86 ALA A CA 1
ATOM 680 C C . ALA A 1 86 ? 6.571 4.465 -10.268 1.00 70.69 86 ALA A C 1
ATOM 682 O O . ALA A 1 86 ? 5.486 3.880 -10.306 1.00 70.69 86 ALA A O 1
ATOM 683 N N . LYS A 1 87 ? 6.911 5.426 -11.130 1.00 78.00 87 LYS A N 1
ATOM 684 C CA . LYS A 1 87 ? 6.080 5.805 -12.276 1.00 78.00 87 LYS A CA 1
ATOM 685 C C . LYS A 1 87 ? 5.903 4.610 -13.221 1.00 78.00 87 LYS A C 1
ATOM 687 O O . LYS A 1 87 ? 6.814 3.794 -13.303 1.00 78.00 87 LYS A O 1
ATOM 692 N N . PRO A 1 88 ? 4.789 4.487 -13.959 1.00 82.56 88 PRO A N 1
ATOM 693 C CA . PRO A 1 88 ? 4.644 3.477 -15.004 1.00 82.56 88 PRO A CA 1
ATOM 694 C C . PRO A 1 88 ? 5.830 3.462 -15.979 1.00 82.56 88 PRO A C 1
ATOM 696 O O . PRO A 1 88 ? 6.415 4.500 -16.274 1.00 82.56 88 PRO A O 1
ATOM 699 N N . LEU A 1 89 ? 6.153 2.294 -16.548 1.00 84.19 89 LEU A N 1
ATOM 700 C CA . LEU A 1 89 ? 7.221 2.182 -17.556 1.00 84.19 89 LEU A CA 1
ATOM 701 C C . LEU A 1 89 ? 6.967 3.048 -18.804 1.00 84.19 89 LEU A C 1
ATOM 703 O O . LEU A 1 89 ? 7.928 3.490 -19.427 1.00 84.19 89 LEU A O 1
ATOM 707 N N . ALA A 1 90 ? 5.698 3.340 -19.110 1.00 85.69 90 ALA A N 1
ATOM 708 C CA . ALA A 1 90 ? 5.307 4.270 -20.168 1.00 85.69 90 ALA A CA 1
ATOM 709 C C . ALA A 1 90 ? 5.803 5.692 -19.911 1.00 85.69 90 ALA A C 1
ATOM 711 O O . ALA A 1 90 ? 6.415 6.277 -20.795 1.00 85.69 90 ALA A O 1
ATOM 712 N N . ASP A 1 91 ? 5.678 6.197 -18.683 1.00 85.44 91 ASP A N 1
ATOM 713 C CA . ASP A 1 91 ? 6.191 7.520 -18.331 1.00 85.44 91 ASP A CA 1
ATOM 714 C C . ASP A 1 91 ? 7.702 7.617 -18.579 1.00 85.44 91 ASP A C 1
ATOM 716 O O . ASP A 1 91 ? 8.189 8.650 -19.023 1.00 85.44 91 ASP A O 1
ATOM 720 N N . TYR A 1 92 ? 8.464 6.548 -18.316 1.00 86.06 92 TYR A N 1
ATOM 721 C CA . TYR A 1 92 ? 9.899 6.535 -18.614 1.00 86.06 92 TYR A CA 1
ATOM 722 C C . TYR A 1 92 ? 10.179 6.509 -20.119 1.00 86.06 92 TYR A C 1
ATOM 724 O O . TYR A 1 92 ? 11.128 7.157 -20.555 1.00 86.06 92 TYR A O 1
ATOM 732 N N . ALA A 1 93 ? 9.379 5.776 -20.896 1.00 86.25 93 ALA A N 1
ATOM 733 C CA . ALA A 1 93 ? 9.504 5.715 -22.349 1.00 86.25 93 ALA A CA 1
ATOM 734 C C . ALA A 1 93 ? 9.151 7.053 -23.022 1.00 86.25 93 ALA A C 1
ATOM 736 O O . ALA A 1 93 ? 9.830 7.453 -23.961 1.00 86.25 93 ALA A O 1
ATOM 737 N N . ASP A 1 94 ? 8.146 7.762 -22.507 1.00 87.12 94 ASP A N 1
ATOM 738 C CA . ASP A 1 94 ? 7.702 9.050 -23.044 1.00 87.12 94 ASP A CA 1
ATOM 739 C C . ASP A 1 94 ? 8.625 10.202 -22.620 1.00 87.12 94 ASP A C 1
ATOM 741 O O . ASP A 1 94 ? 8.854 11.145 -23.377 1.00 87.12 94 ASP A O 1
ATOM 745 N N . HIS A 1 95 ? 9.170 10.146 -21.400 1.00 86.50 95 HIS A N 1
ATOM 746 C CA . HIS A 1 95 ? 10.003 11.220 -20.855 1.00 86.50 95 HIS A CA 1
ATOM 747 C C . HIS A 1 95 ? 11.433 11.222 -21.409 1.00 86.50 95 HIS A C 1
ATOM 749 O O . HIS A 1 95 ? 12.087 12.267 -21.427 1.00 86.50 95 HIS A O 1
ATOM 755 N N . TRP A 1 96 ? 11.934 10.067 -21.855 1.00 85.00 96 TRP A N 1
ATOM 756 C CA . TRP A 1 96 ? 13.293 9.920 -22.368 1.00 85.00 96 TRP A CA 1
ATOM 757 C C . TRP A 1 96 ? 13.276 9.495 -23.841 1.00 85.00 96 TRP A C 1
ATOM 759 O O . TRP A 1 96 ? 12.947 8.348 -24.133 1.00 85.00 96 TRP A O 1
ATOM 769 N N . PRO A 1 97 ? 13.717 10.367 -24.771 1.00 82.06 97 PRO A N 1
ATOM 770 C CA . PRO A 1 97 ? 13.779 10.036 -26.198 1.00 82.06 97 PRO A CA 1
ATOM 771 C C . PRO A 1 97 ? 14.722 8.866 -26.498 1.00 82.06 97 PRO A C 1
ATOM 773 O O . PRO A 1 97 ? 14.540 8.128 -27.464 1.00 82.06 97 PRO A O 1
ATOM 776 N N . ASP A 1 98 ? 15.756 8.714 -25.669 1.00 89.75 98 ASP A N 1
ATOM 777 C CA . ASP A 1 98 ? 16.671 7.587 -25.730 1.00 89.75 98 ASP A CA 1
ATOM 778 C C . ASP A 1 98 ? 16.115 6.418 -24.913 1.00 89.75 98 ASP A C 1
ATOM 780 O O . ASP A 1 98 ? 16.028 6.468 -23.682 1.00 89.75 98 ASP A O 1
ATOM 784 N N . ARG A 1 99 ? 15.786 5.337 -25.621 1.00 89.06 99 ARG A N 1
ATOM 785 C CA . ARG A 1 99 ? 15.278 4.102 -25.029 1.00 89.06 99 ARG A CA 1
ATOM 786 C C . ARG A 1 99 ? 16.269 3.491 -24.038 1.00 89.06 99 ARG A C 1
ATOM 788 O O . ARG A 1 99 ? 15.835 2.962 -23.018 1.00 89.06 99 ARG A O 1
ATOM 795 N N . ASP A 1 100 ? 17.577 3.557 -24.300 1.00 90.31 100 ASP A N 1
ATOM 796 C CA . ASP A 1 100 ? 18.583 3.011 -23.380 1.00 90.31 100 ASP A CA 1
ATOM 797 C C . ASP A 1 100 ? 18.590 3.784 -22.057 1.00 90.31 100 ASP A C 1
ATOM 799 O O . ASP A 1 100 ? 18.629 3.183 -20.976 1.00 90.31 100 ASP A O 1
ATOM 803 N N . ARG A 1 101 ? 18.404 5.103 -22.137 1.00 89.31 101 ARG A N 1
ATOM 804 C CA . ARG A 1 101 ? 18.264 5.970 -20.969 1.00 89.31 101 ARG A CA 1
ATOM 805 C C . ARG A 1 101 ? 16.961 5.717 -20.219 1.00 89.31 101 ARG A C 1
ATOM 807 O O . ARG A 1 101 ? 16.997 5.595 -18.997 1.00 89.31 101 ARG A O 1
ATOM 814 N N . ALA A 1 102 ? 15.841 5.562 -20.926 1.00 90.62 102 ALA A N 1
ATOM 815 C CA . ALA A 1 102 ? 14.551 5.210 -20.328 1.00 90.62 102 ALA A CA 1
ATOM 816 C C . ALA A 1 102 ? 14.649 3.920 -19.494 1.00 90.62 102 ALA A C 1
ATOM 818 O O . ALA A 1 102 ? 14.196 3.864 -18.349 1.00 90.62 102 ALA A O 1
ATOM 819 N N . MET A 1 103 ? 15.303 2.893 -20.049 1.00 91.12 103 MET A N 1
ATOM 820 C CA . MET A 1 103 ? 15.530 1.613 -19.377 1.00 91.12 103 MET A CA 1
ATOM 821 C C . MET A 1 103 ? 16.425 1.750 -18.144 1.00 91.12 103 MET A C 1
ATOM 823 O O . MET A 1 103 ? 16.131 1.158 -17.103 1.00 91.12 103 MET A O 1
ATOM 827 N N . ALA A 1 104 ? 17.508 2.522 -18.247 1.00 89.75 104 ALA A N 1
ATOM 828 C CA . ALA A 1 104 ? 18.421 2.744 -17.136 1.00 89.75 104 ALA A CA 1
ATOM 829 C C . ALA A 1 104 ? 17.746 3.495 -15.979 1.00 89.75 104 ALA A C 1
ATOM 831 O O . ALA A 1 104 ? 17.864 3.074 -14.830 1.00 89.75 104 ALA A O 1
ATOM 832 N N . GLU A 1 105 ? 16.987 4.554 -16.265 1.00 87.69 105 GLU A N 1
ATOM 833 C CA . GLU A 1 105 ? 16.265 5.323 -15.243 1.00 87.69 105 GLU A CA 1
ATOM 834 C C . GLU A 1 105 ? 15.172 4.492 -14.564 1.00 87.69 105 GLU A C 1
ATOM 836 O O . GLU A 1 105 ? 15.054 4.503 -13.336 1.00 87.69 105 GLU A O 1
ATOM 841 N N . ALA A 1 106 ? 14.424 3.698 -15.337 1.00 87.75 106 ALA A N 1
ATOM 842 C CA . ALA A 1 106 ? 13.456 2.759 -14.780 1.00 87.75 106 ALA A CA 1
ATOM 843 C C . ALA A 1 106 ? 14.134 1.743 -13.844 1.00 87.75 106 ALA A C 1
ATOM 845 O O . ALA A 1 106 ? 13.626 1.472 -12.755 1.00 87.75 106 ALA A O 1
ATOM 846 N N . TYR A 1 107 ? 15.304 1.215 -14.222 1.00 87.69 107 TYR A N 1
ATOM 847 C CA . TYR A 1 107 ? 16.054 0.269 -13.394 1.00 87.69 107 TYR A CA 1
ATOM 848 C C . TYR A 1 107 ? 16.624 0.905 -12.117 1.00 87.69 107 TYR A C 1
ATOM 850 O O . TYR A 1 107 ? 16.571 0.279 -11.060 1.00 87.69 107 TYR A O 1
ATOM 858 N N . ARG A 1 108 ? 17.106 2.156 -12.166 1.00 84.69 108 ARG A N 1
ATOM 859 C CA . ARG A 1 108 ? 17.677 2.861 -10.999 1.00 84.69 108 ARG A CA 1
ATOM 860 C C . ARG A 1 108 ? 16.691 3.057 -9.853 1.00 84.69 108 ARG A C 1
ATOM 862 O O . ARG A 1 108 ? 17.102 3.103 -8.698 1.00 84.69 108 ARG A O 1
ATOM 869 N N . THR A 1 109 ? 15.395 3.132 -10.149 1.00 79.06 109 THR A N 1
ATOM 870 C CA . THR A 1 109 ? 14.364 3.167 -9.100 1.00 79.06 109 THR A CA 1
ATOM 871 C C . THR A 1 109 ? 14.312 1.872 -8.275 1.00 79.06 109 THR A C 1
ATOM 873 O O . THR A 1 109 ? 13.793 1.857 -7.154 1.00 79.06 109 THR A O 1
ATOM 876 N N . ASP A 1 110 ? 14.848 0.771 -8.827 1.00 76.50 110 ASP A N 1
ATOM 877 C CA . ASP A 1 110 ? 14.866 -0.591 -8.273 1.00 76.50 110 ASP A CA 1
ATOM 878 C C . ASP A 1 110 ? 13.456 -1.060 -7.825 1.00 76.50 110 ASP A C 1
ATOM 880 O O . ASP A 1 110 ? 13.254 -1.927 -6.976 1.00 76.50 110 ASP A O 1
ATOM 884 N N . ALA A 1 111 ? 12.453 -0.475 -8.489 1.00 79.19 111 ALA A N 1
ATOM 885 C CA . ALA A 1 111 ? 11.053 -0.876 -8.526 1.00 79.19 111 ALA A CA 1
ATOM 886 C C . ALA A 1 111 ? 10.778 -1.922 -9.616 1.00 79.19 111 ALA A C 1
ATOM 888 O O . ALA A 1 111 ? 9.851 -2.728 -9.496 1.00 79.19 111 ALA A O 1
ATOM 889 N N . TYR A 1 112 ? 11.587 -1.923 -10.677 1.00 82.62 112 TYR A N 1
ATOM 890 C CA . TYR A 1 112 ? 11.449 -2.811 -11.823 1.00 82.62 112 TYR A CA 1
ATOM 891 C C . TYR A 1 112 ? 12.645 -3.752 -11.928 1.00 82.62 112 TYR A C 1
ATOM 893 O O . TYR A 1 112 ? 13.796 -3.352 -11.769 1.00 82.62 112 TYR A O 1
ATOM 901 N N . SER A 1 113 ? 12.379 -5.024 -12.225 1.00 86.50 1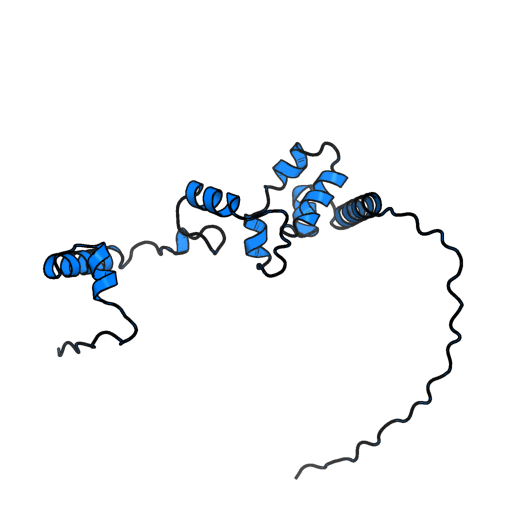13 SER A N 1
ATOM 902 C CA . SER A 1 113 ? 13.441 -5.957 -12.595 1.00 86.50 113 SER A CA 1
ATOM 903 C C . SER A 1 113 ? 13.863 -5.716 -14.044 1.00 86.50 113 SER A C 1
ATOM 905 O O . SER A 1 113 ? 13.051 -5.298 -14.868 1.00 86.50 113 SER A O 1
ATOM 907 N N . MET A 1 114 ? 15.106 -6.066 -14.392 1.00 88.81 114 MET A N 1
ATOM 908 C CA . MET A 1 114 ? 15.555 -6.028 -15.792 1.00 88.81 114 MET A CA 1
ATOM 909 C C . MET A 1 114 ? 14.636 -6.835 -16.721 1.00 88.81 114 MET A C 1
ATOM 911 O O . MET A 1 114 ? 14.441 -6.442 -17.863 1.00 88.81 114 MET A O 1
ATOM 915 N N . GLN A 1 115 ? 14.068 -7.946 -16.234 1.00 88.56 115 GLN A N 1
ATOM 916 C CA . GLN A 1 115 ? 13.116 -8.745 -17.008 1.00 88.56 115 GLN A CA 1
ATOM 917 C C . GLN A 1 115 ? 11.796 -7.995 -17.221 1.00 88.56 115 GLN A C 1
ATOM 919 O O . GLN A 1 115 ? 11.334 -7.917 -18.346 1.00 88.56 115 GLN A O 1
ATOM 924 N N . GLY A 1 116 ? 11.236 -7.367 -16.182 1.00 86.81 116 GLY A N 1
ATOM 925 C CA . GLY A 1 116 ? 9.988 -6.608 -16.319 1.00 86.81 116 GLY A CA 1
ATOM 926 C C . GLY A 1 116 ? 10.121 -5.383 -17.229 1.00 86.81 116 GLY A C 1
ATOM 927 O O . GLY A 1 116 ? 9.174 -5.028 -17.921 1.00 86.81 116 GLY A O 1
ATOM 928 N N . ILE A 1 117 ? 11.304 -4.763 -17.264 1.00 90.94 117 ILE A N 1
ATOM 929 C CA . ILE A 1 117 ? 11.633 -3.710 -18.236 1.00 90.94 117 ILE A CA 1
ATOM 930 C C . ILE A 1 117 ? 11.701 -4.312 -19.647 1.00 90.94 117 ILE A C 1
ATOM 932 O O . ILE A 1 117 ? 11.113 -3.770 -20.577 1.00 90.94 117 ILE A O 1
ATOM 936 N N . ALA A 1 118 ? 12.376 -5.451 -19.809 1.00 90.75 118 ALA A N 1
ATOM 937 C CA . ALA A 1 118 ? 12.524 -6.123 -21.098 1.00 90.75 118 ALA A CA 1
ATOM 938 C C . ALA A 1 118 ? 11.173 -6.524 -21.713 1.00 90.75 118 ALA A C 1
ATOM 940 O O . ALA A 1 118 ? 10.942 -6.257 -22.892 1.00 90.75 118 ALA A O 1
ATOM 941 N N . ASP A 1 119 ? 10.276 -7.084 -20.897 1.00 91.38 119 ASP A N 1
ATOM 942 C CA . ASP A 1 119 ? 8.929 -7.489 -21.306 1.00 91.38 119 ASP A CA 1
ATOM 943 C C . ASP A 1 119 ? 8.109 -6.284 -21.799 1.00 91.38 119 ASP A C 1
ATOM 945 O O . ASP A 1 119 ? 7.420 -6.378 -22.810 1.00 91.38 119 ASP A O 1
ATOM 949 N N . TYR A 1 120 ? 8.225 -5.130 -21.129 1.00 91.31 120 TYR A N 1
ATOM 950 C CA . TYR A 1 120 ? 7.541 -3.897 -21.529 1.00 91.31 120 TYR A CA 1
ATOM 951 C C . TYR A 1 120 ? 8.069 -3.327 -22.852 1.00 91.31 120 TYR A C 1
ATOM 953 O O . TYR A 1 120 ? 7.290 -2.970 -23.730 1.00 91.31 120 TYR A O 1
ATOM 961 N N . PHE A 1 121 ? 9.393 -3.260 -23.014 1.00 88.69 121 PHE A N 1
ATOM 962 C CA . PHE A 1 121 ? 10.017 -2.722 -24.228 1.00 88.69 121 PHE A CA 1
ATOM 963 C C . PHE A 1 121 ? 10.051 -3.725 -25.397 1.00 88.69 121 PHE A C 1
ATOM 965 O O . PHE A 1 121 ? 10.512 -3.367 -26.481 1.00 88.69 121 PHE A O 1
ATOM 972 N N . GLY A 1 122 ? 9.595 -4.968 -25.199 1.00 90.94 122 GLY A N 1
ATOM 973 C CA . GLY A 1 122 ? 9.588 -6.014 -26.228 1.00 90.94 122 GLY A CA 1
ATOM 974 C C . GLY A 1 122 ? 10.991 -6.467 -26.651 1.00 90.94 122 GLY A C 1
ATOM 975 O O . GLY A 1 122 ? 11.224 -6.774 -27.818 1.00 90.94 122 GLY A O 1
ATOM 976 N N . ILE A 1 123 ? 11.952 -6.464 -25.727 1.00 93.81 123 ILE A N 1
ATOM 977 C CA . ILE A 1 123 ? 13.373 -6.744 -25.996 1.00 93.81 123 ILE A CA 1
ATOM 978 C C . ILE A 1 123 ? 13.918 -7.838 -25.074 1.00 93.81 123 ILE A C 1
ATOM 980 O O . ILE A 1 123 ? 13.272 -8.279 -24.132 1.00 93.81 123 ILE A O 1
ATOM 984 N N . SER A 1 124 ? 15.159 -8.266 -25.318 1.00 94.75 124 SER A N 1
ATOM 985 C CA . SER A 1 124 ? 15.859 -9.184 -24.416 1.00 94.75 124 SER A CA 1
ATOM 986 C C . SER A 1 124 ? 16.342 -8.483 -23.144 1.00 94.75 124 SER A C 1
ATOM 988 O O . SER A 1 124 ? 16.866 -7.367 -23.186 1.00 94.75 124 SER A O 1
ATOM 990 N N . ARG A 1 125 ? 16.297 -9.203 -22.016 1.00 93.50 125 ARG A N 1
ATOM 991 C CA . ARG A 1 125 ? 16.906 -8.801 -20.737 1.00 93.50 125 ARG A CA 1
ATOM 992 C C . ARG A 1 125 ? 18.375 -8.384 -20.877 1.00 93.50 125 ARG A C 1
ATOM 994 O O . ARG A 1 125 ? 18.829 -7.496 -20.157 1.00 93.50 125 ARG A O 1
ATOM 1001 N N . MET A 1 126 ? 19.128 -8.988 -21.802 1.00 93.25 126 MET A N 1
ATOM 1002 C CA . MET A 1 126 ? 20.531 -8.615 -22.039 1.00 93.25 126 MET A CA 1
ATOM 1003 C C . MET A 1 126 ? 20.675 -7.199 -22.603 1.00 93.25 126 MET A C 1
ATOM 1005 O O . MET A 1 126 ? 21.636 -6.507 -22.273 1.00 93.25 126 MET A O 1
ATOM 1009 N N . THR A 1 127 ? 19.723 -6.750 -23.421 1.00 92.44 127 THR A N 1
ATOM 1010 C CA . THR A 1 127 ? 19.699 -5.385 -23.959 1.00 92.44 127 THR A CA 1
ATOM 1011 C C . THR A 1 127 ? 19.499 -4.376 -22.836 1.00 92.44 127 THR A C 1
ATOM 1013 O O . THR A 1 127 ? 20.249 -3.408 -22.753 1.00 92.44 127 THR A O 1
ATOM 1016 N N . VAL A 1 128 ? 18.578 -4.662 -21.910 1.00 91.38 128 VAL A N 1
ATOM 1017 C CA . VAL A 1 128 ? 18.371 -3.847 -20.705 1.00 91.38 128 VAL A CA 1
ATOM 1018 C C . VAL A 1 128 ? 19.646 -3.787 -19.864 1.00 91.38 128 VAL A C 1
ATOM 1020 O O . VAL A 1 128 ? 20.074 -2.709 -19.474 1.00 91.38 128 VAL A O 1
ATOM 1023 N N . SER A 1 129 ? 20.308 -4.925 -19.629 1.00 92.38 129 SER A N 1
ATOM 1024 C CA . SER A 1 129 ? 21.569 -4.961 -18.873 1.00 92.38 129 SER A CA 1
ATOM 1025 C C . SER A 1 129 ? 22.675 -4.122 -19.523 1.00 92.38 129 SER A C 1
ATOM 1027 O O . SER A 1 129 ? 23.400 -3.421 -18.819 1.00 92.38 129 SER A O 1
ATOM 1029 N N . ARG A 1 130 ? 22.796 -4.158 -20.857 1.00 91.81 130 ARG A N 1
ATOM 1030 C CA . ARG A 1 130 ? 23.761 -3.329 -21.597 1.00 91.81 130 ARG A CA 1
ATOM 1031 C C . ARG A 1 130 ? 23.426 -1.843 -21.498 1.00 91.81 130 ARG A C 1
ATOM 1033 O O . ARG A 1 130 ? 24.339 -1.050 -21.308 1.00 91.81 130 ARG A O 1
ATOM 1040 N N . ALA A 1 131 ? 22.150 -1.480 -21.602 1.00 91.88 131 ALA A N 1
ATOM 1041 C CA . ALA A 1 131 ? 21.694 -0.103 -21.447 1.00 91.88 131 ALA A CA 1
ATOM 1042 C C . ALA A 1 131 ? 21.989 0.436 -20.041 1.00 91.88 131 ALA A C 1
ATOM 1044 O O . ALA A 1 131 ? 22.615 1.482 -19.908 1.00 91.88 131 ALA A O 1
ATOM 1045 N N . VAL A 1 132 ? 21.644 -0.325 -18.996 1.00 91.50 132 VAL A N 1
ATOM 1046 C CA . VAL A 1 132 ? 21.970 0.019 -17.603 1.00 91.50 132 VAL A CA 1
ATOM 1047 C C . VAL A 1 132 ? 23.469 0.261 -17.448 1.00 91.50 132 VAL A C 1
ATOM 1049 O O . VAL A 1 132 ? 23.855 1.331 -16.994 1.00 91.50 132 VAL A O 1
ATOM 1052 N N . LYS A 1 133 ? 24.310 -0.671 -17.917 1.00 89.62 133 LYS A N 1
ATOM 1053 C CA . LYS A 1 133 ? 25.771 -0.543 -17.832 1.00 89.62 133 LYS A CA 1
ATOM 1054 C C . LYS A 1 133 ? 26.290 0.717 -18.536 1.00 89.62 133 LYS A C 1
ATOM 1056 O O . LYS A 1 133 ? 27.031 1.491 -17.944 1.00 89.62 133 LYS A O 1
ATOM 1061 N N . ARG A 1 134 ? 25.828 0.979 -19.765 1.00 87.44 134 ARG A N 1
ATOM 1062 C CA . ARG A 1 134 ? 26.192 2.191 -20.523 1.00 87.44 134 ARG A CA 1
ATOM 1063 C C . ARG A 1 134 ? 25.830 3.488 -19.796 1.00 87.44 134 ARG A C 1
ATOM 1065 O O . ARG A 1 134 ? 26.522 4.485 -19.961 1.00 87.44 134 ARG A O 1
ATOM 1072 N N . HIS A 1 135 ? 24.767 3.482 -18.996 1.00 81.81 135 HIS A N 1
ATOM 1073 C CA . HIS A 1 135 ? 24.296 4.647 -18.247 1.00 81.81 135 HIS A CA 1
ATOM 1074 C C . HIS A 1 135 ? 24.748 4.693 -16.778 1.00 81.81 135 HIS A C 1
ATOM 1076 O O . HIS A 1 135 ? 24.444 5.674 -16.097 1.00 81.81 135 HIS A O 1
ATOM 1082 N N . GLU A 1 136 ? 25.456 3.677 -16.283 1.00 74.19 136 GLU A N 1
ATOM 1083 C CA . GLU A 1 136 ? 26.233 3.733 -15.036 1.00 74.19 136 GLU A CA 1
ATOM 1084 C C . GLU A 1 136 ? 27.599 4.390 -15.300 1.00 74.19 136 GLU A C 1
ATOM 1086 O O . GLU A 1 136 ? 28.021 5.270 -14.544 1.00 74.19 136 GLU A O 1
ATOM 1091 N N . ASP A 1 137 ? 28.221 4.059 -16.439 1.00 55.50 137 ASP A N 1
ATOM 1092 C CA . ASP A 1 137 ? 29.543 4.557 -16.850 1.00 55.50 137 ASP A CA 1
ATOM 1093 C C . ASP A 1 137 ? 29.566 6.084 -17.097 1.00 55.50 137 ASP A C 1
ATOM 1095 O O . ASP A 1 137 ? 30.571 6.745 -16.848 1.00 55.50 137 ASP A O 1
ATOM 1099 N N . VAL A 1 138 ? 28.445 6.689 -17.512 1.00 52.56 138 VAL A N 1
ATOM 1100 C CA . VAL A 1 138 ? 28.346 8.148 -17.759 1.00 52.56 138 VAL A CA 1
ATOM 1101 C C . VAL A 1 138 ? 28.247 8.970 -16.461 1.00 52.56 138 VAL A C 1
ATOM 1103 O O . VAL A 1 138 ? 28.559 10.158 -16.461 1.00 52.56 138 VAL A O 1
ATOM 1106 N N . SER A 1 139 ? 27.862 8.357 -15.336 1.00 38.66 139 SER A N 1
ATOM 1107 C CA . SER A 1 139 ? 27.835 9.013 -14.015 1.00 38.66 139 SER A CA 1
ATOM 1108 C C . SER A 1 139 ? 29.133 8.860 -13.212 1.00 38.66 139 SER A C 1
ATOM 1110 O O . SER A 1 139 ? 29.244 9.423 -12.124 1.00 38.66 139 SER A O 1
ATOM 1112 N N . ALA A 1 140 ? 30.118 8.126 -13.740 1.00 40.22 140 ALA A N 1
ATOM 1113 C CA . ALA A 1 140 ? 31.390 7.852 -13.084 1.00 40.22 140 ALA A CA 1
ATOM 1114 C C . ALA A 1 140 ? 32.565 8.500 -13.838 1.00 40.22 140 ALA A C 1
ATOM 1116 O O . ALA A 1 140 ? 33.383 7.831 -14.460 1.00 40.22 140 ALA A O 1
ATOM 1117 N N . THR A 1 141 ? 32.701 9.820 -13.722 1.00 36.00 141 THR A N 1
ATOM 1118 C CA . THR A 1 141 ? 34.037 10.424 -13.613 1.00 36.00 141 THR A CA 1
ATOM 1119 C C . THR A 1 141 ? 34.112 11.156 -12.274 1.00 36.00 141 THR A C 1
ATOM 1121 O O . THR A 1 141 ? 33.268 11.991 -11.957 1.00 36.00 141 THR A O 1
ATOM 1124 N N . PRO A 1 142 ? 35.103 10.794 -11.449 1.00 42.09 142 PRO A N 1
ATOM 1125 C CA . PRO A 1 142 ? 36.312 11.592 -11.464 1.00 42.09 142 PRO A CA 1
ATOM 1126 C C . PRO A 1 142 ? 37.502 10.780 -11.965 1.00 42.09 142 PRO A C 1
ATOM 1128 O O . PRO A 1 142 ? 37.699 9.619 -11.618 1.00 42.09 142 PRO A O 1
ATOM 1131 N N . ASN A 1 143 ? 38.285 11.454 -12.800 1.00 52.88 143 ASN A N 1
ATOM 1132 C CA . ASN A 1 143 ? 39.659 11.141 -13.148 1.00 52.88 143 ASN A CA 1
ATOM 1133 C C . ASN A 1 143 ? 40.420 10.490 -11.975 1.00 52.88 143 ASN A C 1
ATOM 1135 O O . ASN A 1 143 ? 40.743 11.161 -10.997 1.00 52.88 143 ASN A O 1
ATOM 1139 N N . VAL A 1 144 ? 40.738 9.203 -12.110 1.00 43.25 144 VAL A N 1
ATOM 1140 C CA . VAL A 1 144 ? 41.880 8.594 -11.430 1.00 43.25 144 VAL A CA 1
ATOM 1141 C C . VAL A 1 144 ? 42.773 8.059 -12.537 1.00 43.25 144 VAL A C 1
ATOM 1143 O O . VAL A 1 144 ? 42.508 7.013 -13.131 1.00 43.25 144 VAL A O 1
ATOM 1146 N N . THR A 1 145 ? 43.807 8.829 -12.856 1.00 40.81 145 THR A N 1
ATOM 1147 C CA . THR A 1 145 ? 44.946 8.394 -13.658 1.00 40.81 145 THR A CA 1
ATOM 1148 C C . THR A 1 145 ? 45.455 7.059 -13.126 1.00 40.81 145 THR A C 1
ATOM 1150 O O . THR A 1 145 ? 45.829 6.929 -11.961 1.00 40.81 145 THR A O 1
ATOM 1153 N N . CYS A 1 146 ? 45.435 6.055 -13.998 1.00 39.38 146 CYS A N 1
ATOM 1154 C CA . CYS A 1 146 ? 45.987 4.735 -13.756 1.00 39.38 146 CYS A CA 1
ATOM 1155 C C . CYS A 1 146 ? 47.519 4.817 -13.796 1.00 39.38 146 CYS A C 1
ATOM 1157 O O . CYS A 1 146 ? 48.126 4.505 -14.812 1.00 39.38 146 CYS A O 1
ATOM 1159 N N . GLU A 1 147 ? 48.150 5.240 -12.701 1.00 41.88 147 GLU A N 1
ATOM 1160 C CA . GLU A 1 147 ? 49.580 5.016 -12.495 1.00 41.88 147 GLU A CA 1
ATOM 1161 C C . GLU A 1 147 ? 49.831 4.407 -11.108 1.00 41.88 147 GLU A C 1
ATOM 1163 O O . GLU A 1 147 ? 49.621 5.023 -10.067 1.00 41.88 147 GLU A O 1
ATOM 1168 N N . SER A 1 148 ? 50.319 3.161 -11.141 1.00 38.19 148 SER A N 1
ATOM 1169 C CA . SER A 1 148 ? 50.955 2.382 -10.067 1.00 38.19 148 SER A CA 1
ATOM 1170 C C . SER A 1 148 ? 50.083 1.815 -8.927 1.00 38.19 148 SER A C 1
ATOM 1172 O O . SER A 1 148 ? 49.937 2.392 -7.857 1.00 38.19 148 SER A O 1
ATOM 1174 N N . TRP A 1 149 ? 49.630 0.568 -9.098 1.00 33.41 149 TRP A N 1
ATOM 1175 C CA . TRP A 1 149 ? 49.445 -0.362 -7.973 1.00 33.41 149 TRP A CA 1
ATOM 1176 C C . TRP A 1 149 ? 50.666 -1.295 -7.916 1.00 33.41 149 TRP A C 1
ATOM 1178 O O . TRP A 1 149 ? 50.962 -1.939 -8.929 1.00 33.41 149 TRP A O 1
ATOM 1188 N N . PRO A 1 150 ? 51.406 -1.396 -6.794 1.00 36.34 150 PRO A N 1
ATOM 1189 C CA . PRO A 1 150 ? 52.517 -2.328 -6.702 1.00 36.34 150 PRO A CA 1
ATOM 1190 C C . PRO A 1 150 ? 51.973 -3.757 -6.640 1.00 36.34 150 PRO A C 1
ATOM 1192 O O . PRO A 1 150 ? 51.083 -4.090 -5.859 1.00 36.34 150 PRO A O 1
ATOM 1195 N N . ARG A 1 151 ? 52.522 -4.597 -7.516 1.00 38.72 151 ARG A N 1
ATOM 1196 C CA . ARG A 1 151 ? 52.271 -6.032 -7.641 1.00 38.72 151 ARG A CA 1
ATOM 1197 C C . ARG A 1 151 ? 52.578 -6.721 -6.301 1.00 38.72 151 ARG A C 1
ATOM 1199 O O . ARG A 1 151 ? 53.737 -7.011 -6.021 1.00 38.72 151 ARG A O 1
ATOM 1206 N N . LEU A 1 152 ? 51.554 -6.969 -5.480 1.00 37.88 152 LEU A N 1
ATOM 1207 C CA . LEU A 1 152 ? 51.662 -7.820 -4.292 1.00 37.88 152 LEU A CA 1
ATOM 1208 C C . LEU A 1 152 ? 52.010 -9.243 -4.746 1.00 37.88 152 LEU A C 1
ATOM 1210 O O . LEU A 1 152 ? 51.242 -9.894 -5.454 1.00 37.88 152 LEU A O 1
ATOM 1214 N N . GLN A 1 153 ? 53.213 -9.685 -4.387 1.00 40.91 153 GLN A N 1
ATOM 1215 C CA . GLN A 1 153 ? 53.670 -11.058 -4.555 1.00 40.91 153 GLN A CA 1
ATOM 1216 C C . GLN A 1 153 ? 52.840 -11.965 -3.638 1.00 40.91 153 GLN A C 1
ATOM 1218 O O . GLN A 1 153 ? 52.647 -11.665 -2.462 1.00 40.91 153 GLN A O 1
ATOM 1223 N N . HIS A 1 154 ? 52.309 -13.052 -4.196 1.00 35.91 154 HIS A N 1
ATOM 1224 C CA . HIS A 1 154 ? 51.650 -14.105 -3.432 1.00 35.91 154 HIS A CA 1
ATOM 1225 C C . HIS A 1 154 ? 52.707 -14.957 -2.721 1.00 35.91 154 HIS A C 1
ATOM 1227 O O . HIS A 1 154 ? 53.453 -15.671 -3.390 1.00 35.91 154 HIS A O 1
ATOM 1233 N N . ASP A 1 155 ? 52.716 -14.937 -1.389 1.00 37.44 155 ASP A N 1
ATOM 1234 C CA . ASP A 1 155 ? 53.371 -15.970 -0.583 1.00 37.44 155 ASP A CA 1
ATOM 1235 C C . ASP A 1 155 ? 52.445 -17.196 -0.426 1.00 37.44 155 ASP A C 1
ATOM 1237 O O . ASP A 1 155 ? 51.225 -17.040 -0.272 1.00 37.44 155 ASP A O 1
ATOM 1241 N N . PRO A 1 156 ? 52.974 -18.434 -0.463 1.00 36.78 156 PRO A N 1
ATOM 1242 C CA . PRO A 1 156 ? 52.166 -19.641 -0.344 1.00 36.78 156 PRO A CA 1
ATOM 1243 C C . PRO A 1 156 ? 51.795 -19.916 1.121 1.00 36.78 156 PRO A C 1
ATOM 1245 O O . PRO A 1 156 ? 52.647 -20.215 1.957 1.00 36.78 156 PRO A O 1
ATOM 1248 N N . VAL A 1 157 ? 50.497 -19.872 1.433 1.00 41.19 157 VAL A N 1
ATOM 1249 C CA . VAL A 1 157 ? 49.967 -20.264 2.747 1.00 41.19 157 VAL A CA 1
ATOM 1250 C C . VAL A 1 157 ? 50.068 -21.784 2.923 1.00 41.19 157 VAL A C 1
ATOM 1252 O O . VAL A 1 157 ? 49.435 -22.562 2.206 1.00 41.19 157 VAL A O 1
ATOM 1255 N N . SER A 1 158 ? 50.869 -22.184 3.912 1.00 38.41 158 SER A N 1
ATOM 1256 C CA . SER A 1 158 ? 50.971 -23.537 4.464 1.00 38.41 158 SER A CA 1
ATOM 1257 C C . SER A 1 158 ? 49.601 -24.048 4.929 1.00 38.41 158 SER A C 1
ATOM 1259 O O . SER A 1 158 ? 48.933 -23.412 5.744 1.00 38.41 158 SER A O 1
ATOM 1261 N N . LYS A 1 159 ? 49.171 -25.200 4.402 1.00 37.81 159 LYS A N 1
ATOM 1262 C CA . LYS A 1 159 ? 47.956 -25.902 4.833 1.00 37.81 159 LYS A CA 1
ATOM 1263 C C . LYS A 1 159 ? 48.268 -26.751 6.066 1.00 37.81 159 LYS A C 1
ATOM 1265 O O . LYS A 1 159 ? 48.892 -27.800 5.936 1.00 37.81 159 LYS A O 1
ATOM 1270 N N . SER A 1 160 ? 47.774 -26.355 7.233 1.00 38.28 160 SER A N 1
ATOM 1271 C CA . SER A 1 160 ? 47.558 -27.267 8.360 1.00 38.28 160 SER A CA 1
ATOM 1272 C C . SER A 1 160 ? 46.087 -27.695 8.371 1.00 38.28 160 SER A C 1
ATOM 1274 O O . SER A 1 160 ? 45.178 -26.874 8.469 1.00 38.28 160 SER A O 1
ATOM 1276 N N . VAL A 1 161 ? 45.847 -28.995 8.197 1.00 41.56 161 VAL A N 1
ATOM 1277 C CA . VAL A 1 161 ? 44.516 -29.618 8.252 1.00 41.56 161 VAL A CA 1
ATOM 1278 C C . VAL A 1 161 ? 44.265 -30.081 9.693 1.00 41.56 161 VAL A C 1
ATOM 1280 O O . VAL A 1 161 ? 45.105 -30.812 10.218 1.00 41.56 161 VAL A O 1
ATOM 1283 N N . PRO A 1 162 ? 43.155 -29.706 10.354 1.00 36.25 162 PRO A N 1
ATOM 1284 C CA . PRO A 1 162 ? 42.797 -30.280 11.648 1.00 36.25 162 PRO A CA 1
ATOM 1285 C C . PRO A 1 162 ? 42.250 -31.706 11.491 1.00 36.25 162 PRO A C 1
ATOM 1287 O O . PRO A 1 162 ? 41.344 -31.948 10.693 1.00 36.25 162 PRO A O 1
ATOM 1290 N N . SER A 1 163 ? 42.808 -32.632 12.273 1.00 37.50 163 SER A N 1
ATOM 1291 C CA . SER A 1 163 ? 42.350 -34.016 12.434 1.00 37.50 163 SER A CA 1
ATOM 1292 C C . SER A 1 163 ? 40.992 -34.045 13.142 1.00 37.50 163 SER A C 1
ATOM 1294 O O . SER A 1 163 ? 40.864 -33.495 14.234 1.00 37.50 163 SER A O 1
ATOM 1296 N N . TYR A 1 164 ? 39.985 -34.669 12.528 1.00 38.00 164 TYR A N 1
ATOM 1297 C CA . TYR A 1 164 ? 38.706 -34.984 13.167 1.00 38.00 164 TYR A CA 1
ATOM 1298 C C . TYR A 1 164 ? 38.734 -36.449 13.603 1.00 38.00 164 TYR A C 1
ATOM 1300 O O . TYR A 1 164 ? 38.684 -37.345 12.761 1.00 38.00 164 TYR A O 1
ATOM 1308 N N . ASP A 1 165 ? 38.814 -36.679 14.912 1.00 36.25 165 ASP A N 1
ATOM 1309 C CA . ASP A 1 165 ? 38.676 -38.011 15.492 1.00 36.25 165 ASP A CA 1
ATOM 1310 C C . ASP A 1 165 ? 37.217 -38.482 15.429 1.00 36.25 165 ASP A C 1
ATOM 1312 O O . ASP A 1 165 ? 36.267 -37.739 15.694 1.00 36.25 165 ASP A O 1
ATOM 1316 N N . ALA A 1 166 ? 37.061 -39.742 15.031 1.00 42.72 166 ALA A N 1
ATOM 1317 C CA . ALA A 1 166 ? 35.798 -40.434 14.853 1.00 42.72 166 ALA A CA 1
ATOM 1318 C C . ALA A 1 166 ? 35.086 -40.685 16.193 1.00 42.72 166 ALA A C 1
ATOM 1320 O O . ALA A 1 166 ? 35.673 -41.232 17.123 1.00 42.72 166 ALA A O 1
ATOM 1321 N N . ASN A 1 167 ? 33.790 -40.369 16.252 1.00 39.81 167 ASN A N 1
ATOM 1322 C CA . ASN A 1 167 ? 32.889 -40.841 17.301 1.00 39.81 167 ASN A CA 1
ATOM 1323 C C . ASN A 1 167 ? 31.993 -41.955 16.726 1.00 39.81 167 ASN A C 1
ATOM 1325 O O . ASN A 1 167 ? 31.218 -41.666 15.808 1.00 39.81 167 ASN A O 1
ATOM 1329 N N . PRO A 1 168 ? 32.079 -43.210 17.198 1.00 44.84 168 PRO A N 1
ATOM 1330 C CA . PRO A 1 168 ? 31.160 -44.257 16.786 1.00 44.84 168 PRO A CA 1
ATOM 1331 C C . PRO A 1 168 ? 29.907 -44.270 17.671 1.00 44.84 168 PRO A C 1
ATOM 1333 O O . PRO A 1 168 ? 29.964 -44.155 18.891 1.00 44.84 168 PRO A O 1
ATOM 1336 N N . LEU A 1 169 ? 28.766 -44.435 17.009 1.00 40.53 169 LEU A N 1
ATOM 1337 C CA . LEU A 1 169 ? 27.456 -44.667 17.605 1.00 40.53 169 LEU A CA 1
ATOM 1338 C C . LEU A 1 169 ? 27.429 -45.979 18.407 1.00 40.53 169 LEU A C 1
ATOM 1340 O O . LEU A 1 169 ? 27.773 -47.030 17.862 1.00 40.53 169 LEU A 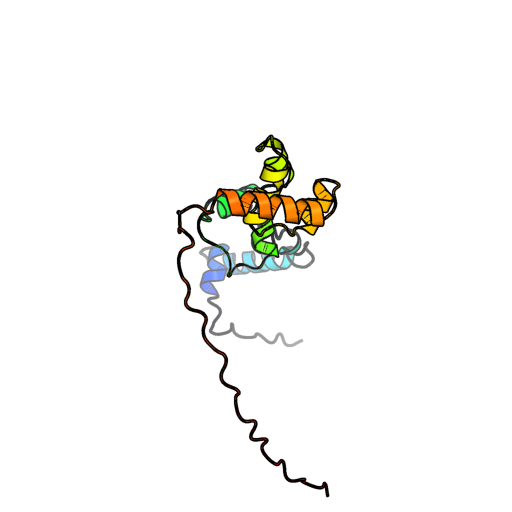O 1
ATOM 1344 N N . SER A 1 170 ? 26.927 -45.925 19.643 1.00 43.62 170 SER A N 1
ATOM 1345 C CA . SER A 1 170 ? 26.009 -46.902 20.265 1.00 43.62 170 SER A CA 1
ATOM 1346 C C . SER A 1 170 ? 25.376 -46.297 21.512 1.00 43.62 170 SER A C 1
ATOM 1348 O O . SER A 1 170 ? 26.132 -45.721 22.323 1.00 43.62 170 SER A O 1
#